Protein AF-Q8LK87-F1 (afdb_monomer_lite)

Sequence (96 aa):
PKVQIVDIDAADVNNELAVVEYVEDIYNFYKLAENESRIHDYMVSQPAIPARMRAILIDCLIEEPHRFELILEALYLPINIVLRYLAVTTTSRREL

Organism: Nicotiana tabacum (NCBI:txid4097)

pLDDT: mean 80.92, std 8.77, range [45.41, 91.75]

Radius of gyration: 19.22 Å; chains: 1; bounding box: 54×25×46 Å

Foldseek 3Di:
DPPDDDDPCVVCPVPPVVPVVCPVVVVVVCVVCVVVLDQDPQCVVAPQQHPVNLVVVLVVLVVVVVVVVDDPVVSVVVNSVVSVCSSVDHDHPVRD

Secondary structure (DSSP, 8-state):
-------SSGGGTT-TTT-GGGHHHHHHHHHHHTTTTPPP--STT-TTS-HHHHHHHHHHHHHHHHTTT--THHHHHHHHHHHHHHHH----GGG-

Structure (mmCIF, N/CA/C/O backbone):
data_AF-Q8LK87-F1
#
_entry.id   AF-Q8LK87-F1
#
loop_
_atom_site.group_PDB
_atom_site.id
_atom_site.type_symbol
_atom_site.label_atom_id
_atom_site.label_alt_id
_atom_site.label_comp_id
_atom_site.label_asym_id
_atom_site.label_entity_id
_atom_site.label_seq_id
_atom_site.pdbx_PDB_ins_code
_atom_site.Cartn_x
_atom_site.Cartn_y
_atom_site.Cartn_z
_atom_site.occupancy
_atom_site.B_iso_or_equiv
_atom_site.auth_seq_id
_atom_site.auth_comp_id
_atom_site.auth_asym_id
_atom_site.auth_atom_id
_atom_site.pdbx_PDB_model_num
ATOM 1 N N . PRO A 1 1 ? -31.216 -0.264 -3.496 1.00 45.41 1 PRO A N 1
ATOM 2 C CA . PRO A 1 1 ? -31.273 -0.772 -2.102 1.00 45.41 1 PRO A CA 1
ATOM 3 C C . PRO A 1 1 ? -30.082 -0.237 -1.293 1.00 45.41 1 PRO A C 1
ATOM 5 O O . PRO A 1 1 ? -28.943 -0.524 -1.646 1.00 45.41 1 PRO A O 1
ATOM 8 N N . LYS A 1 2 ? -30.324 0.599 -0.274 1.00 54.53 2 LYS A N 1
ATOM 9 C CA . LYS A 1 2 ? -29.259 1.015 0.650 1.00 54.53 2 LYS A CA 1
ATOM 10 C C . LYS A 1 2 ? -28.950 -0.181 1.546 1.00 54.53 2 LYS A C 1
ATOM 12 O O . LYS A 1 2 ? -29.843 -0.650 2.246 1.00 54.53 2 LYS A O 1
ATOM 17 N N . VAL A 1 3 ? -27.737 -0.712 1.446 1.00 67.19 3 VAL A N 1
ATOM 18 C CA . VAL A 1 3 ? -27.260 -1.774 2.335 1.00 67.19 3 VAL A CA 1
ATOM 19 C C . VAL A 1 3 ? -27.287 -1.204 3.751 1.00 67.19 3 VAL A C 1
ATOM 21 O O . VAL A 1 3 ? -26.734 -0.131 3.986 1.00 67.19 3 VAL A O 1
ATOM 24 N N . GLN A 1 4 ? -27.994 -1.865 4.666 1.00 72.19 4 GLN A N 1
ATOM 25 C CA . GLN A 1 4 ? -27.905 -1.543 6.086 1.00 72.19 4 GLN A CA 1
ATOM 26 C C . GLN A 1 4 ? -26.481 -1.881 6.525 1.00 72.19 4 GLN A C 1
ATOM 28 O O . GLN A 1 4 ? -26.079 -3.042 6.467 1.00 72.19 4 GLN A O 1
ATOM 33 N N . ILE A 1 5 ? -25.706 -0.860 6.877 1.00 75.69 5 ILE A N 1
ATOM 34 C CA . ILE A 1 5 ? -24.353 -1.037 7.397 1.00 75.69 5 ILE A CA 1
ATOM 35 C C . ILE A 1 5 ? -24.518 -1.344 8.883 1.00 75.69 5 ILE A C 1
ATOM 37 O O . ILE A 1 5 ? -25.076 -0.534 9.620 1.00 75.69 5 ILE A O 1
ATOM 41 N N . VAL A 1 6 ? -24.122 -2.549 9.285 1.00 83.81 6 VAL A N 1
ATOM 42 C CA . VAL A 1 6 ? -24.110 -2.962 10.690 1.00 83.81 6 VAL A CA 1
ATOM 43 C C . VAL A 1 6 ? -22.875 -2.348 11.334 1.00 83.81 6 VAL A C 1
ATOM 45 O O . VAL A 1 6 ? -21.771 -2.546 10.832 1.00 83.81 6 VAL A O 1
ATOM 48 N N . ASP A 1 7 ? -23.077 -1.603 12.416 1.00 83.44 7 ASP A N 1
ATOM 49 C CA . ASP A 1 7 ? -21.990 -1.112 13.258 1.00 83.44 7 ASP A CA 1
ATOM 50 C C . ASP A 1 7 ? -21.438 -2.282 14.083 1.00 83.44 7 ASP A C 1
ATOM 52 O O . ASP A 1 7 ? -22.129 -2.833 14.943 1.00 83.44 7 ASP A O 1
ATOM 56 N N . ILE A 1 8 ? -20.222 -2.707 13.744 1.00 86.12 8 ILE A N 1
ATOM 57 C CA . ILE A 1 8 ? -19.541 -3.840 14.376 1.00 86.12 8 ILE A CA 1
ATOM 58 C C . ILE A 1 8 ? -18.852 -3.446 15.687 1.00 86.12 8 ILE A C 1
ATOM 60 O O . ILE A 1 8 ? -18.611 -4.326 16.510 1.00 86.12 8 ILE A O 1
ATOM 64 N N . ASP A 1 9 ? -18.616 -2.149 15.902 1.00 86.06 9 ASP A N 1
ATOM 65 C CA . ASP A 1 9 ? -17.900 -1.605 17.061 1.00 86.06 9 ASP A CA 1
ATOM 66 C C . ASP A 1 9 ? -18.873 -1.150 18.169 1.00 86.06 9 ASP A C 1
ATOM 68 O O . 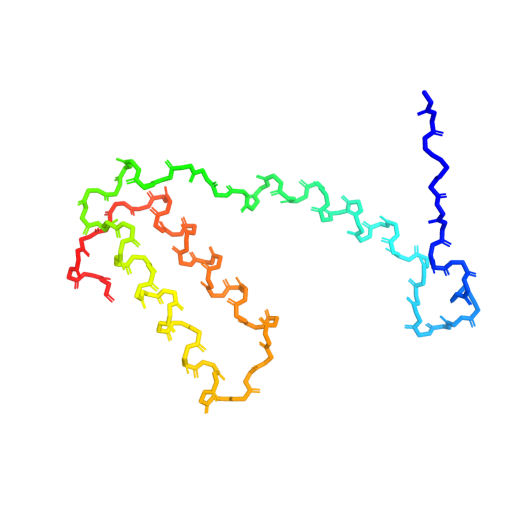ASP A 1 9 ? -18.470 -0.819 19.285 1.00 86.06 9 ASP A O 1
ATOM 72 N N . ALA A 1 10 ? -20.187 -1.199 17.905 1.00 85.81 10 ALA A N 1
ATOM 73 C CA . ALA A 1 10 ? -21.243 -0.824 18.849 1.00 85.81 10 ALA A CA 1
ATOM 74 C C . ALA A 1 10 ? -21.168 -1.566 20.200 1.00 85.81 10 ALA A C 1
ATOM 76 O O . ALA A 1 10 ? -21.613 -1.044 21.225 1.00 85.81 10 ALA A O 1
ATOM 77 N N . ALA A 1 11 ? -20.620 -2.785 20.218 1.00 86.88 11 ALA A N 1
ATOM 78 C CA . ALA A 1 11 ? -20.435 -3.569 21.439 1.00 86.88 11 ALA A CA 1
ATOM 79 C C . ALA A 1 11 ? -19.296 -3.039 22.333 1.00 86.88 11 ALA A C 1
ATOM 81 O O . ALA A 1 11 ? -19.322 -3.260 23.545 1.00 86.88 11 ALA A O 1
ATOM 82 N N . ASP A 1 12 ? -18.340 -2.307 21.756 1.00 88.31 12 ASP A N 1
ATOM 83 C CA . ASP A 1 12 ? -17.104 -1.865 22.404 1.00 88.31 12 ASP A CA 1
ATOM 84 C C . ASP A 1 12 ? -17.156 -0.409 22.892 1.00 88.31 12 ASP A C 1
ATOM 86 O O . ASP A 1 12 ? -16.188 0.093 23.456 1.00 88.31 12 ASP A O 1
ATOM 90 N N . VAL A 1 13 ? -18.304 0.268 22.765 1.00 85.56 13 VAL A N 1
ATOM 91 C CA . VAL A 1 13 ? -18.488 1.683 23.155 1.00 85.56 13 VAL A CA 1
ATOM 92 C C . VAL A 1 13 ? -18.118 1.960 24.620 1.00 85.56 13 VAL A C 1
ATOM 94 O O . VAL A 1 13 ? -17.662 3.051 24.946 1.00 85.56 13 VAL A O 1
ATOM 97 N N . ASN A 1 14 ? -18.284 0.979 25.513 1.00 85.81 14 ASN A N 1
ATOM 98 C CA . ASN A 1 14 ? -17.934 1.111 26.935 1.00 85.81 14 ASN A CA 1
ATOM 99 C C . ASN A 1 14 ? -16.522 0.594 27.272 1.00 85.81 14 ASN A C 1
ATOM 101 O O . ASN A 1 14 ? -16.157 0.530 28.446 1.00 85.81 14 ASN A O 1
ATOM 105 N N . ASN A 1 15 ? -15.744 0.170 26.276 1.00 86.56 15 ASN A N 1
ATOM 106 C CA . ASN A 1 15 ? -14.384 -0.310 26.456 1.00 86.56 15 ASN A CA 1
ATOM 107 C C . ASN A 1 15 ? -13.396 0.837 26.206 1.00 86.56 15 ASN A C 1
ATOM 109 O O . ASN A 1 15 ? -13.065 1.154 25.065 1.00 86.56 15 ASN A O 1
ATOM 113 N N . GLU A 1 16 ? -12.879 1.427 27.284 1.00 81.94 16 GLU A N 1
ATOM 114 C CA . GLU A 1 16 ? -11.897 2.521 27.220 1.00 81.94 16 GLU A CA 1
ATOM 115 C C . GLU A 1 16 ? -10.616 2.147 26.445 1.00 81.94 16 GLU A C 1
ATOM 117 O O . GLU A 1 16 ? -9.938 3.027 25.925 1.00 81.94 16 GLU A O 1
ATOM 122 N N . LEU A 1 17 ? -10.291 0.851 26.317 1.00 85.75 17 LEU A N 1
ATOM 123 C CA . LEU A 1 17 ? -9.140 0.371 25.542 1.00 85.75 17 LEU A CA 1
ATOM 124 C C . LEU A 1 17 ? -9.433 0.202 24.045 1.00 85.75 17 LEU A C 1
ATOM 126 O O . LEU A 1 17 ? -8.492 0.108 23.261 1.00 85.75 17 LEU A O 1
ATOM 130 N N . ALA A 1 18 ? -10.706 0.127 23.646 1.00 83.19 18 ALA A N 1
ATOM 131 C CA . ALA A 1 18 ? -11.096 0.002 22.241 1.00 83.19 18 ALA A CA 1
ATOM 132 C C . ALA A 1 18 ? -11.050 1.348 21.508 1.00 83.19 18 ALA A C 1
ATOM 134 O O . ALA A 1 18 ? -10.894 1.381 20.291 1.00 83.19 18 ALA A O 1
ATOM 135 N N . VAL A 1 19 ? -11.153 2.452 22.258 1.00 84.38 19 VAL A N 1
ATOM 136 C CA . VAL A 1 19 ? -11.018 3.828 21.760 1.00 84.38 19 VAL A CA 1
ATOM 137 C C . VAL A 1 19 ? -11.878 4.093 20.511 1.00 84.38 19 VAL A C 1
ATOM 139 O O . VAL A 1 19 ? -11.443 4.695 19.528 1.00 84.38 19 VAL A O 1
ATOM 142 N N . VAL A 1 20 ? -13.129 3.619 20.569 1.00 87.06 20 VAL A N 1
ATOM 143 C CA . VAL A 1 20 ? -14.091 3.600 19.451 1.00 87.06 20 VAL A CA 1
ATOM 144 C C . VAL A 1 20 ? -14.336 4.995 18.863 1.00 87.06 20 VAL A C 1
ATOM 146 O O . VAL A 1 20 ? -14.589 5.133 17.669 1.00 87.06 20 VAL A O 1
ATOM 149 N N . GLU A 1 21 ? -14.180 6.047 19.670 1.00 85.75 21 GLU A N 1
ATOM 150 C CA . GLU 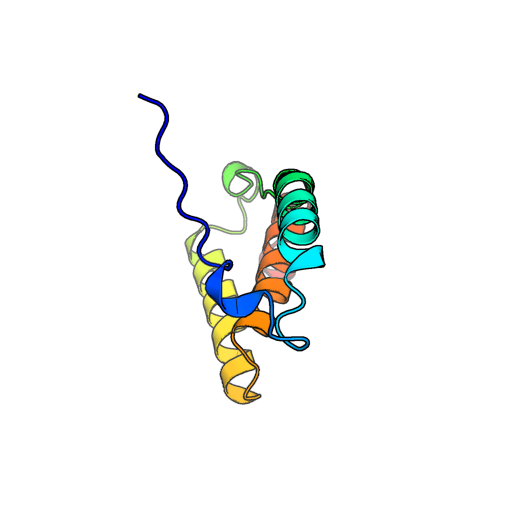A 1 21 ? -14.332 7.446 19.251 1.00 85.75 21 GLU A CA 1
ATOM 151 C C . GLU A 1 21 ? -13.392 7.879 18.113 1.00 85.75 21 GLU A C 1
ATOM 153 O O . GLU A 1 21 ? -13.752 8.771 17.351 1.00 85.75 21 GLU A O 1
ATOM 158 N N . TYR A 1 22 ? -12.228 7.237 17.946 1.00 88.31 22 TYR A N 1
ATOM 159 C CA . TYR A 1 22 ? -11.299 7.554 16.851 1.00 88.31 22 TYR A CA 1
ATOM 160 C C . TYR A 1 22 ? -11.428 6.625 15.649 1.00 88.31 22 TYR A C 1
ATOM 162 O O . TYR A 1 22 ? -10.802 6.879 14.622 1.00 88.31 22 TYR A O 1
ATOM 170 N N . VAL A 1 23 ? -12.199 5.541 15.748 1.00 88.38 23 VAL A N 1
ATOM 171 C CA . VAL A 1 23 ? -12.242 4.507 14.707 1.00 88.38 23 VAL A CA 1
ATOM 172 C C . VAL A 1 23 ? -12.702 5.099 13.374 1.00 88.38 23 VAL A C 1
ATOM 174 O O . VAL A 1 23 ? -12.055 4.885 12.348 1.00 88.38 23 VAL A O 1
ATOM 177 N N . GLU A 1 24 ? -13.758 5.915 13.387 1.00 88.44 24 GLU A N 1
ATOM 178 C CA . GLU A 1 24 ? -14.265 6.577 12.181 1.00 88.44 24 GLU A CA 1
ATOM 179 C C . GLU A 1 24 ? -13.222 7.523 11.560 1.00 88.44 24 GLU A C 1
ATOM 181 O O . GLU A 1 24 ? -12.973 7.464 10.352 1.00 88.44 24 GLU A O 1
ATOM 186 N N . ASP A 1 25 ? -12.551 8.337 12.377 1.00 91.38 25 ASP A N 1
ATOM 187 C CA . ASP A 1 25 ? -11.512 9.268 11.925 1.00 91.38 25 ASP A CA 1
ATOM 188 C C . ASP A 1 25 ? -10.287 8.543 11.353 1.00 91.38 25 ASP A C 1
ATOM 190 O O . ASP A 1 25 ? -9.765 8.932 10.305 1.00 91.38 25 ASP A O 1
ATOM 194 N N . ILE A 1 26 ? -9.859 7.450 11.991 1.00 91.06 26 ILE A N 1
ATOM 195 C CA . ILE A 1 26 ? -8.757 6.599 11.531 1.00 91.06 26 ILE A CA 1
ATOM 196 C C . ILE A 1 26 ? -9.097 5.993 10.164 1.00 91.06 26 ILE A C 1
ATOM 198 O O . ILE A 1 26 ? -8.291 6.069 9.232 1.00 91.06 26 ILE A O 1
ATOM 202 N N . TYR A 1 27 ? -10.301 5.434 10.001 1.00 89.56 27 TYR A N 1
ATOM 203 C CA . TYR A 1 27 ? -10.730 4.884 8.714 1.00 89.56 27 TYR A CA 1
ATOM 204 C C . TYR A 1 27 ? -10.860 5.959 7.635 1.00 89.56 27 TYR A C 1
ATOM 206 O O . TYR A 1 27 ? -10.466 5.724 6.490 1.00 89.56 27 TYR A O 1
ATOM 214 N N . ASN A 1 28 ? -11.384 7.135 7.977 1.00 91.25 28 ASN A N 1
ATOM 215 C CA . ASN A 1 28 ? -11.475 8.258 7.049 1.00 91.25 28 ASN A CA 1
ATOM 216 C C . ASN A 1 28 ? -10.085 8.714 6.596 1.00 91.25 28 ASN A C 1
ATOM 218 O O . ASN A 1 28 ? -9.863 8.888 5.397 1.00 91.25 28 ASN A O 1
ATOM 222 N N . PHE A 1 29 ? -9.130 8.828 7.522 1.00 91.75 29 PHE A N 1
ATOM 223 C CA . PHE A 1 29 ? -7.741 9.142 7.203 1.00 91.75 29 PHE A CA 1
ATOM 224 C C . PHE A 1 29 ? -7.128 8.102 6.257 1.00 91.75 29 PHE A C 1
ATOM 226 O O . PHE A 1 29 ? -6.605 8.468 5.203 1.00 91.75 29 PHE A O 1
ATOM 233 N N . TYR A 1 30 ? -7.243 6.807 6.575 1.00 89.38 30 TYR A N 1
ATOM 234 C CA . TYR A 1 30 ? -6.689 5.754 5.722 1.00 89.38 30 TYR A CA 1
ATOM 235 C C . TYR A 1 30 ? -7.346 5.701 4.341 1.00 89.38 30 TYR A C 1
ATOM 237 O O . TYR A 1 30 ? -6.638 5.518 3.354 1.00 89.38 30 TYR A O 1
ATOM 245 N N . LYS A 1 31 ? -8.662 5.930 4.233 1.00 89.25 31 LYS A N 1
ATOM 246 C CA . LYS A 1 31 ? -9.349 6.024 2.932 1.00 89.25 31 LYS A CA 1
ATOM 247 C C . LYS A 1 31 ? -8.852 7.191 2.084 1.00 89.25 31 LYS A C 1
ATOM 249 O O . LYS A 1 31 ? -8.750 7.059 0.867 1.00 89.25 31 LYS A O 1
ATOM 254 N N . LEU A 1 32 ? -8.554 8.333 2.702 1.00 89.94 32 LEU A N 1
ATOM 255 C CA . LEU A 1 32 ? -7.989 9.480 1.989 1.00 89.94 32 LEU A CA 1
ATOM 256 C C . LEU A 1 32 ? -6.549 9.193 1.535 1.00 89.94 32 LEU A C 1
ATOM 258 O O . LEU A 1 32 ? -6.206 9.460 0.384 1.00 89.94 32 LEU A O 1
ATOM 262 N N . ALA A 1 33 ? -5.740 8.588 2.409 1.00 87.12 33 ALA A N 1
ATOM 263 C CA . ALA A 1 33 ? -4.339 8.257 2.145 1.00 87.12 33 ALA A CA 1
ATOM 264 C C . ALA A 1 33 ? -4.142 7.056 1.195 1.00 87.12 33 ALA A C 1
ATOM 266 O O . ALA A 1 33 ? -3.062 6.893 0.620 1.00 87.12 33 ALA A O 1
ATOM 267 N N . GLU A 1 34 ? -5.165 6.218 0.993 1.00 85.56 34 GLU A N 1
ATOM 268 C CA . GLU A 1 34 ? -5.101 5.017 0.148 1.00 85.56 34 GLU A CA 1
ATOM 269 C C . GLU A 1 34 ? -4.636 5.346 -1.278 1.00 85.56 34 GLU A C 1
ATOM 271 O O . GLU A 1 34 ? -3.792 4.651 -1.850 1.00 85.56 34 GLU A O 1
ATOM 276 N N . ASN A 1 35 ? -5.123 6.459 -1.835 1.00 80.75 35 ASN A N 1
ATOM 277 C CA . ASN A 1 35 ? -4.749 6.890 -3.179 1.00 80.75 35 ASN A CA 1
ATOM 278 C C . ASN A 1 35 ? -3.291 7.359 -3.277 1.00 80.75 35 ASN A C 1
ATOM 280 O O . ASN A 1 35 ? -2.673 7.170 -4.322 1.00 80.75 35 ASN A O 1
ATOM 284 N N . GLU A 1 36 ? -2.723 7.930 -2.213 1.00 79.75 36 GLU A N 1
ATOM 285 C CA . GLU A 1 36 ? -1.328 8.399 -2.200 1.00 79.75 36 GLU A CA 1
ATOM 286 C C . GLU A 1 36 ? -0.328 7.238 -2.163 1.00 79.75 36 GLU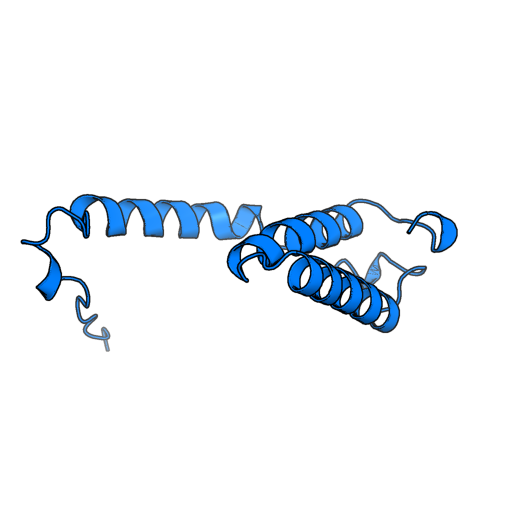 A C 1
ATOM 288 O O . GLU A 1 36 ? 0.791 7.339 -2.672 1.00 79.75 36 GLU A O 1
ATOM 293 N N . SER A 1 37 ? -0.740 6.114 -1.573 1.00 71.75 37 SER A N 1
ATOM 294 C CA 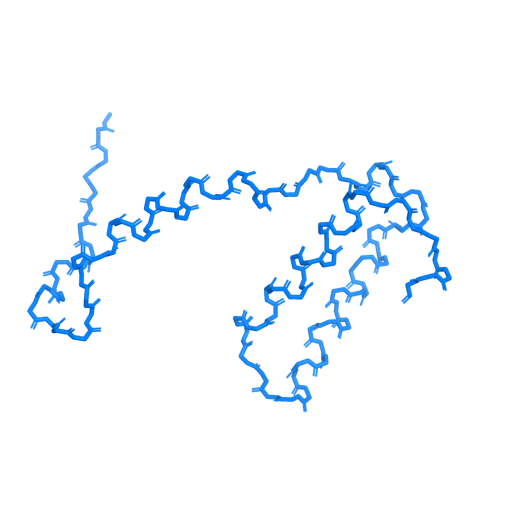. SER A 1 37 ? 0.072 4.899 -1.468 1.00 71.75 37 SER A CA 1
ATOM 295 C C . SER A 1 37 ? -0.149 3.923 -2.624 1.00 71.75 37 SER A C 1
ATOM 297 O O . SER A 1 37 ? 0.468 2.856 -2.658 1.00 71.75 37 SER A O 1
ATOM 299 N N . ARG A 1 38 ? -1.008 4.265 -3.592 1.00 80.25 38 ARG A N 1
ATOM 300 C CA . ARG A 1 38 ? -1.346 3.373 -4.696 1.00 80.25 38 ARG A CA 1
ATOM 301 C C . ARG A 1 38 ? -0.188 3.244 -5.678 1.00 80.25 38 ARG A C 1
ATOM 303 O O . ARG A 1 38 ? 0.273 4.208 -6.281 1.00 80.25 38 ARG A O 1
ATOM 310 N N . ILE A 1 39 ? 0.228 2.007 -5.899 1.00 81.38 39 ILE A N 1
ATOM 311 C CA . ILE A 1 39 ? 1.266 1.672 -6.867 1.00 81.38 39 ILE A CA 1
ATOM 312 C C . ILE A 1 39 ? 0.620 1.558 -8.255 1.00 81.38 39 ILE A C 1
ATOM 314 O O . ILE A 1 39 ? -0.343 0.811 -8.441 1.00 81.38 39 ILE A O 1
ATOM 318 N N . HIS A 1 40 ? 1.117 2.324 -9.227 1.00 80.25 40 HIS A N 1
ATOM 319 C CA . HIS A 1 40 ? 0.693 2.227 -10.630 1.00 80.25 40 HIS A CA 1
ATOM 320 C C . HIS A 1 40 ? 1.286 0.982 -11.304 1.00 80.25 40 HIS A C 1
ATOM 322 O O . HIS A 1 40 ? 2.206 0.372 -10.768 1.00 80.25 40 HIS A O 1
ATOM 328 N N . ASP A 1 41 ? 0.786 0.591 -12.479 1.00 82.81 41 ASP A N 1
ATOM 329 C CA . ASP A 1 41 ? 1.348 -0.543 -13.225 1.00 82.81 41 ASP A CA 1
ATOM 330 C C . ASP A 1 41 ? 2.731 -0.195 -13.808 1.00 82.81 41 ASP A C 1
ATOM 332 O O . ASP A 1 41 ? 2.877 0.232 -14.952 1.00 82.81 41 ASP A O 1
ATOM 336 N N . TYR A 1 42 ? 3.754 -0.328 -12.966 1.00 85.00 42 TYR A N 1
ATOM 337 C CA . TYR A 1 42 ? 5.141 0.018 -13.264 1.00 85.00 42 TYR A CA 1
ATOM 338 C C . TYR A 1 42 ? 5.937 -1.140 -13.879 1.00 85.00 42 TYR A C 1
ATOM 340 O O . TYR A 1 42 ? 7.091 -0.979 -14.267 1.00 85.00 42 TYR A O 1
ATOM 348 N N . MET A 1 43 ? 5.344 -2.333 -13.981 1.00 83.94 43 MET A N 1
ATOM 349 C CA . MET A 1 43 ? 6.021 -3.483 -14.588 1.00 83.94 43 MET A CA 1
ATOM 350 C C . MET A 1 43 ? 6.303 -3.241 -16.074 1.00 83.94 43 MET A C 1
ATOM 352 O O . MET A 1 43 ? 7.321 -3.695 -16.590 1.00 83.94 43 MET A O 1
ATOM 356 N N . VAL A 1 44 ? 5.445 -2.470 -16.749 1.00 84.12 44 VAL A N 1
ATOM 357 C CA . VAL A 1 44 ? 5.624 -2.097 -18.160 1.00 84.12 44 VAL A CA 1
ATOM 358 C C . VAL A 1 44 ? 6.851 -1.196 -18.359 1.00 84.12 44 VAL A C 1
ATOM 360 O O . VAL A 1 44 ? 7.507 -1.274 -19.396 1.00 84.12 44 VAL A O 1
ATOM 363 N N . SER A 1 45 ? 7.204 -0.375 -17.364 1.00 82.31 45 SER A N 1
ATOM 364 C CA . SER A 1 45 ? 8.375 0.511 -17.398 1.00 82.31 45 SER A CA 1
ATOM 365 C C . SER A 1 45 ? 9.659 -0.131 -16.849 1.00 82.31 45 SER A C 1
ATOM 367 O O . SER A 1 45 ? 10.710 0.506 -16.885 1.00 82.31 45 SER A O 1
ATOM 369 N N . GLN A 1 46 ? 9.611 -1.390 -16.395 1.00 82.19 46 GLN A N 1
ATOM 370 C CA . GLN A 1 46 ? 10.732 -2.133 -15.798 1.00 82.19 46 GLN A CA 1
ATOM 371 C C . GLN A 1 46 ? 11.220 -3.291 -16.697 1.00 82.19 46 GLN A C 1
ATOM 373 O O . GLN A 1 46 ? 11.034 -4.465 -16.370 1.00 82.19 46 GLN A O 1
ATOM 378 N N . PRO A 1 47 ? 11.910 -3.021 -17.822 1.00 79.62 47 PRO A N 1
ATOM 379 C CA . PRO A 1 47 ? 12.368 -4.079 -18.729 1.00 79.62 47 PRO A CA 1
ATOM 380 C C . PRO A 1 47 ? 13.442 -4.994 -18.112 1.00 79.62 47 PRO A C 1
ATOM 382 O O . PRO A 1 47 ? 13.607 -6.134 -18.543 1.00 79.62 47 PRO A O 1
ATOM 385 N N . ALA A 1 48 ? 14.179 -4.515 -17.105 1.00 80.69 48 ALA A N 1
ATOM 386 C CA . ALA A 1 48 ? 15.247 -5.266 -16.443 1.00 80.69 48 ALA A CA 1
ATOM 387 C C . ALA A 1 48 ? 14.753 -6.167 -15.294 1.00 80.69 48 ALA A C 1
ATOM 389 O O . ALA A 1 48 ? 15.475 -7.080 -14.882 1.00 80.69 48 ALA A O 1
ATOM 390 N N . ILE A 1 49 ? 13.538 -5.930 -14.787 1.00 83.88 49 ILE A N 1
ATOM 391 C CA . ILE A 1 49 ? 12.961 -6.628 -13.634 1.00 83.88 49 ILE A CA 1
ATOM 392 C C . ILE A 1 49 ? 11.633 -7.263 -14.065 1.00 83.88 49 ILE A C 1
ATOM 394 O O . ILE A 1 49 ? 10.568 -6.676 -13.883 1.00 83.88 49 ILE A O 1
ATOM 398 N N . PRO A 1 50 ? 11.661 -8.478 -14.639 1.00 84.38 50 PRO A N 1
ATOM 399 C CA . PRO A 1 50 ? 10.436 -9.191 -14.964 1.00 84.38 50 PRO A CA 1
ATOM 400 C C . PRO A 1 50 ? 9.682 -9.584 -13.687 1.00 84.38 50 PRO A C 1
ATOM 402 O O . PRO A 1 50 ? 10.280 -9.759 -12.622 1.00 84.38 50 PRO A O 1
ATOM 405 N N . ALA A 1 51 ? 8.377 -9.841 -13.815 1.00 86.00 51 ALA A N 1
ATOM 406 C CA . ALA A 1 51 ? 7.502 -10.219 -12.699 1.00 86.00 51 ALA A CA 1
ATOM 407 C C . ALA A 1 51 ? 8.045 -11.389 -11.852 1.00 86.00 51 ALA A C 1
ATOM 409 O O . ALA A 1 51 ? 7.899 -11.392 -10.632 1.00 86.00 51 ALA A O 1
ATOM 410 N N . ARG A 1 52 ? 8.746 -12.348 -12.477 1.00 87.19 52 ARG A N 1
ATOM 411 C CA . ARG A 1 52 ? 9.414 -13.454 -11.772 1.00 87.19 52 ARG A CA 1
ATOM 412 C C . ARG A 1 52 ? 10.477 -12.973 -10.777 1.00 87.19 52 ARG A C 1
ATOM 414 O O . ARG A 1 52 ? 10.607 -13.556 -9.712 1.00 87.19 52 ARG A O 1
ATOM 421 N N . MET A 1 53 ? 11.242 -11.937 -11.114 1.00 85.00 53 MET A N 1
ATOM 422 C CA . MET A 1 53 ? 12.284 -11.410 -10.228 1.00 85.00 53 MET A CA 1
ATOM 423 C C . MET A 1 53 ? 11.682 -10.611 -9.074 1.00 85.00 53 MET A C 1
ATOM 425 O O . MET A 1 53 ? 12.157 -10.721 -7.952 1.00 85.00 53 MET A O 1
ATOM 429 N N . ARG A 1 54 ? 10.586 -9.881 -9.329 1.00 87.44 54 ARG A N 1
ATOM 430 C CA . ARG A 1 54 ? 9.786 -9.253 -8.270 1.00 87.44 54 ARG A CA 1
ATOM 431 C C . ARG A 1 54 ? 9.273 -10.293 -7.271 1.00 87.44 54 ARG A C 1
ATOM 433 O O . ARG A 1 54 ? 9.350 -10.037 -6.080 1.00 87.44 54 ARG A O 1
ATOM 440 N N . ALA A 1 55 ? 8.770 -11.436 -7.744 1.00 88.50 55 ALA A N 1
ATOM 441 C CA . ALA A 1 55 ? 8.324 -12.515 -6.863 1.00 88.50 55 ALA A CA 1
ATOM 442 C C . ALA A 1 55 ? 9.467 -13.001 -5.961 1.00 88.50 55 ALA A C 1
ATOM 444 O O . ALA A 1 55 ? 9.320 -12.969 -4.751 1.00 88.50 55 ALA A O 1
ATOM 445 N N . ILE A 1 56 ? 10.640 -13.292 -6.536 1.00 88.25 56 ILE A N 1
ATOM 446 C CA . ILE A 1 56 ? 11.826 -13.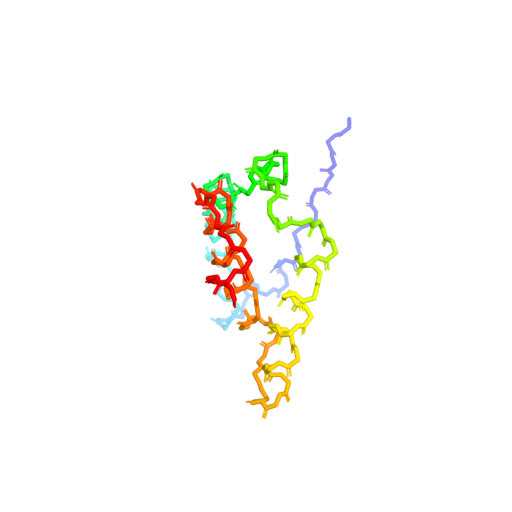709 -5.767 1.00 88.25 56 ILE A CA 1
ATOM 447 C C . ILE A 1 56 ? 12.240 -12.644 -4.738 1.00 88.25 56 ILE A C 1
ATOM 449 O O . ILE A 1 56 ? 12.539 -12.983 -3.602 1.00 88.25 56 ILE A O 1
ATOM 453 N N . LEU A 1 57 ? 12.236 -11.357 -5.107 1.00 85.44 57 LEU A N 1
ATOM 454 C CA . LEU A 1 57 ? 12.556 -10.265 -4.179 1.00 85.44 57 LEU A CA 1
ATOM 455 C C . LEU A 1 57 ? 11.560 -10.188 -3.014 1.00 85.44 57 LEU A C 1
ATOM 457 O O . LEU A 1 57 ? 11.975 -10.010 -1.874 1.00 85.44 57 LEU A O 1
ATOM 461 N N . ILE A 1 58 ? 10.261 -10.325 -3.291 1.00 85.56 58 ILE A N 1
ATOM 462 C CA . ILE A 1 58 ? 9.222 -10.341 -2.253 1.00 85.56 58 ILE A CA 1
ATOM 463 C C . ILE A 1 58 ? 9.379 -11.579 -1.365 1.00 85.56 58 ILE A C 1
ATOM 465 O O . ILE A 1 58 ? 9.325 -11.442 -0.149 1.00 85.56 58 ILE A O 1
ATOM 469 N N . ASP A 1 59 ? 9.625 -12.751 -1.948 1.00 86.00 59 ASP A N 1
ATOM 470 C CA . ASP A 1 59 ? 9.837 -13.993 -1.201 1.00 86.00 59 ASP A CA 1
ATOM 471 C C . ASP A 1 59 ? 11.044 -13.853 -0.260 1.00 86.00 59 ASP A C 1
ATOM 473 O O . ASP A 1 59 ? 10.931 -14.140 0.929 1.00 86.00 59 ASP A O 1
ATOM 477 N N . CYS A 1 60 ? 12.164 -13.289 -0.731 1.00 83.62 60 CYS A N 1
ATOM 478 C CA . CYS A 1 60 ? 13.323 -13.004 0.121 1.00 83.62 60 CYS A CA 1
ATOM 479 C C . CYS A 1 60 ? 13.006 -12.000 1.247 1.00 83.62 60 CYS A C 1
ATOM 481 O O . CYS A 1 60 ? 13.460 -12.189 2.375 1.00 83.62 60 CYS A O 1
ATOM 483 N N . LEU A 1 61 ? 12.221 -10.953 0.961 1.00 80.75 61 LEU A N 1
ATOM 484 C CA . LEU A 1 61 ? 11.778 -9.976 1.965 1.00 80.75 61 LEU A CA 1
ATOM 485 C C . LEU A 1 61 ? 10.815 -10.571 2.995 1.00 80.75 61 LEU A C 1
ATOM 487 O O . LEU A 1 61 ? 10.710 -10.022 4.083 1.00 80.75 61 LEU A O 1
ATOM 491 N N . ILE A 1 62 ? 10.109 -11.654 2.666 1.00 79.69 62 ILE A N 1
ATOM 492 C CA . ILE A 1 62 ? 9.226 -12.376 3.591 1.00 79.69 62 ILE A CA 1
ATOM 493 C C . ILE A 1 62 ? 10.021 -13.388 4.419 1.00 79.69 62 ILE A C 1
ATOM 495 O O . ILE A 1 62 ? 9.792 -13.528 5.619 1.00 79.69 62 ILE A O 1
ATOM 499 N N . GLU A 1 63 ? 10.991 -14.065 3.808 1.00 76.69 63 GLU A N 1
ATOM 500 C CA . GLU A 1 63 ? 11.836 -15.050 4.483 1.00 76.69 63 GLU A CA 1
ATOM 501 C C . GLU A 1 63 ? 12.761 -14.429 5.537 1.00 76.69 63 GLU A C 1
ATOM 503 O O . GLU A 1 63 ? 13.027 -15.060 6.561 1.00 76.69 63 GLU A O 1
ATOM 508 N N . GLU A 1 64 ? 13.253 -13.204 5.330 1.00 71.50 64 GLU A N 1
ATOM 509 C CA . GLU A 1 64 ? 14.174 -12.569 6.277 1.00 71.50 64 GLU A CA 1
ATOM 510 C C . GLU A 1 64 ? 13.509 -12.247 7.637 1.00 71.50 64 GLU A C 1
ATOM 512 O O . GLU A 1 64 ? 14.069 -12.629 8.667 1.00 71.50 64 GLU A O 1
ATOM 517 N N . PRO A 1 65 ? 12.296 -11.667 7.710 1.00 65.31 65 PRO A N 1
ATOM 518 C CA . PRO A 1 65 ? 11.639 -11.336 8.979 1.00 65.31 65 PRO A CA 1
ATOM 519 C C . PRO A 1 65 ? 11.161 -12.558 9.769 1.00 65.31 65 PRO A C 1
ATOM 521 O O . PRO A 1 65 ? 11.128 -12.504 10.999 1.00 65.31 65 PRO A O 1
ATOM 524 N N . HIS A 1 66 ? 10.916 -13.697 9.106 1.00 63.03 66 HIS A N 1
ATOM 525 C CA . HIS A 1 66 ? 10.728 -14.986 9.784 1.00 63.03 66 HIS A CA 1
ATOM 526 C C . HIS A 1 66 ? 11.970 -15.433 10.568 1.00 63.03 66 HIS A C 1
ATOM 528 O O . HIS A 1 66 ? 11.844 -16.156 11.553 1.00 63.03 66 HIS A O 1
ATOM 534 N N . ARG A 1 67 ? 13.168 -14.981 10.175 1.00 64.25 67 ARG A N 1
ATOM 535 C CA . ARG A 1 67 ? 14.412 -15.249 10.915 1.00 64.25 67 ARG A CA 1
ATOM 536 C C . ARG A 1 67 ? 14.588 -14.337 12.131 1.00 64.25 67 ARG A C 1
ATOM 538 O O . ARG A 1 67 ? 15.394 -14.665 12.996 1.00 64.25 67 ARG A O 1
ATOM 545 N N . PHE A 1 68 ? 13.855 -13.225 12.190 1.00 67.12 68 PHE A N 1
ATOM 546 C CA . PHE A 1 68 ? 13.909 -12.226 13.263 1.00 67.12 68 PHE A CA 1
ATOM 547 C C . PHE A 1 68 ? 12.638 -12.185 14.129 1.00 67.12 68 PHE A C 1
ATOM 549 O O . PHE A 1 68 ? 12.512 -11.288 14.957 1.00 67.12 68 PHE A O 1
ATOM 556 N N . GLU A 1 69 ? 11.708 -13.133 13.946 1.00 70.19 69 GLU A N 1
ATOM 557 C CA . GLU A 1 69 ? 10.421 -13.206 14.667 1.00 70.19 69 GLU A CA 1
ATOM 558 C C . GLU A 1 69 ? 9.586 -11.910 14.582 1.00 70.19 69 GLU A C 1
ATOM 560 O O . GLU A 1 69 ? 8.824 -11.565 15.484 1.00 70.19 69 GLU A O 1
ATOM 565 N N . LEU A 1 70 ? 9.721 -11.173 13.478 1.00 71.25 70 LEU A N 1
ATOM 566 C CA . LEU A 1 70 ? 8.958 -9.952 13.235 1.00 71.25 70 LEU A CA 1
ATOM 567 C C . LEU A 1 70 ? 7.499 -10.283 12.879 1.00 71.25 70 LEU A C 1
ATOM 569 O O . LEU A 1 70 ? 7.213 -11.270 12.199 1.00 71.25 70 LEU A O 1
ATOM 573 N N . ILE A 1 71 ? 6.571 -9.428 13.314 1.00 73.19 71 ILE A N 1
ATOM 574 C CA . ILE A 1 71 ? 5.141 -9.562 13.006 1.00 73.19 71 ILE A CA 1
ATOM 575 C C . ILE A 1 71 ? 4.860 -9.302 11.517 1.00 73.19 71 ILE A C 1
ATOM 577 O O . ILE A 1 71 ? 5.582 -8.549 10.862 1.00 73.19 71 ILE A O 1
ATOM 581 N N . LEU A 1 72 ? 3.791 -9.894 10.974 1.00 68.31 72 LEU A N 1
ATOM 582 C CA . LEU A 1 72 ? 3.393 -9.737 9.565 1.00 68.31 72 LEU A CA 1
ATOM 583 C C . LEU A 1 72 ? 3.150 -8.267 9.192 1.00 68.31 72 LEU A C 1
ATOM 585 O O . LEU A 1 72 ? 3.437 -7.847 8.075 1.00 68.31 72 LEU A O 1
ATOM 589 N N . GLU A 1 73 ? 2.691 -7.456 10.139 1.00 70.75 73 GLU A N 1
ATOM 590 C CA . GLU A 1 73 ? 2.516 -6.012 9.998 1.00 70.75 73 GLU A CA 1
ATOM 591 C C . GLU A 1 73 ? 3.842 -5.306 9.658 1.00 70.75 73 GLU A C 1
ATOM 593 O O . GLU A 1 73 ? 3.853 -4.341 8.891 1.00 70.75 73 GLU A O 1
ATOM 598 N N . ALA A 1 74 ? 4.976 -5.831 10.138 1.00 73.88 74 ALA A N 1
ATOM 599 C CA . ALA A 1 74 ? 6.307 -5.313 9.833 1.00 73.88 74 ALA A CA 1
ATOM 600 C C . ALA A 1 74 ? 6.780 -5.651 8.407 1.00 73.88 74 ALA A C 1
ATOM 602 O O . ALA A 1 74 ? 7.723 -5.023 7.934 1.00 73.88 74 ALA A O 1
ATOM 603 N N . LEU A 1 75 ? 6.131 -6.588 7.702 1.00 77.44 75 LEU A N 1
ATOM 604 C CA . LEU A 1 75 ? 6.458 -6.956 6.317 1.00 77.44 75 LEU A CA 1
ATOM 605 C C . LEU A 1 75 ? 5.830 -6.022 5.279 1.00 77.44 75 LEU A C 1
ATOM 607 O O . LEU A 1 75 ? 6.406 -5.799 4.211 1.00 77.44 75 LEU A O 1
ATOM 611 N N . TYR A 1 76 ? 4.671 -5.435 5.588 1.00 81.00 76 TYR A N 1
ATOM 612 C CA . TYR A 1 76 ? 3.964 -4.568 4.643 1.00 81.00 76 TYR A CA 1
ATOM 613 C C . TYR A 1 76 ? 4.763 -3.314 4.300 1.00 81.00 76 TYR A C 1
ATOM 615 O O . TYR A 1 76 ? 4.786 -2.896 3.142 1.00 81.00 76 TYR A O 1
ATOM 623 N N . LEU A 1 77 ? 5.442 -2.722 5.284 1.00 82.75 77 LEU A N 1
ATOM 624 C CA . LEU A 1 77 ? 6.175 -1.478 5.084 1.00 82.75 77 LEU A CA 1
ATOM 625 C C . LEU A 1 77 ? 7.410 -1.658 4.171 1.00 82.75 77 LEU A C 1
ATOM 627 O O . LEU A 1 77 ? 7.493 -0.928 3.180 1.00 82.75 77 LEU A O 1
ATOM 631 N N . PRO A 1 78 ? 8.318 -2.631 4.397 1.00 85.50 78 PRO A N 1
ATOM 632 C CA . PRO A 1 78 ? 9.427 -2.924 3.486 1.00 85.50 78 PRO A CA 1
ATOM 633 C C . PRO A 1 78 ? 8.971 -3.257 2.064 1.00 85.50 78 PRO A C 1
ATOM 635 O O . PRO A 1 78 ? 9.501 -2.696 1.104 1.00 85.50 78 PRO A O 1
ATOM 638 N N . ILE A 1 79 ? 7.949 -4.111 1.916 1.00 86.75 79 ILE A N 1
ATOM 639 C CA . ILE A 1 79 ? 7.408 -4.474 0.600 1.00 86.75 79 ILE A CA 1
ATOM 640 C C . ILE A 1 79 ? 6.869 -3.223 -0.105 1.00 86.75 79 ILE A C 1
ATOM 642 O O . ILE A 1 79 ? 7.210 -2.973 -1.261 1.00 86.75 79 ILE A O 1
ATOM 646 N N . ASN A 1 80 ? 6.080 -2.394 0.586 1.00 86.50 80 ASN A N 1
ATOM 647 C CA . ASN A 1 80 ? 5.537 -1.162 0.014 1.00 86.50 80 ASN A CA 1
ATOM 648 C C . ASN A 1 80 ? 6.645 -0.181 -0.409 1.00 86.50 80 ASN A C 1
ATOM 650 O O . ASN A 1 80 ? 6.566 0.407 -1.487 1.00 86.50 80 ASN A O 1
ATOM 654 N N . ILE A 1 81 ? 7.705 -0.033 0.395 1.00 87.56 81 ILE A N 1
ATOM 655 C CA . ILE A 1 81 ? 8.857 0.821 0.066 1.00 87.56 81 ILE A CA 1
ATOM 656 C C . ILE A 1 81 ? 9.548 0.332 -1.212 1.00 87.56 81 ILE A C 1
ATOM 658 O O . ILE A 1 81 ? 9.755 1.126 -2.131 1.00 87.56 81 ILE A O 1
ATOM 662 N N . VAL A 1 82 ? 9.859 -0.964 -1.306 1.00 87.81 82 VAL A N 1
ATOM 663 C CA . VAL A 1 82 ? 10.547 -1.538 -2.474 1.00 87.81 82 VAL A CA 1
ATOM 664 C C . VAL A 1 82 ? 9.691 -1.420 -3.732 1.00 87.81 82 VAL A C 1
ATOM 666 O O . VAL A 1 82 ? 10.183 -0.983 -4.772 1.00 87.81 82 VAL A O 1
ATOM 669 N N . LEU A 1 83 ? 8.400 -1.753 -3.657 1.00 86.69 83 LEU A N 1
ATOM 670 C CA . LEU A 1 83 ? 7.514 -1.666 -4.819 1.00 86.69 83 LEU A CA 1
ATOM 671 C C . LEU A 1 83 ? 7.334 -0.215 -5.298 1.00 86.69 83 LEU A C 1
ATOM 673 O O . LEU A 1 83 ? 7.331 0.023 -6.504 1.00 86.69 83 LEU A O 1
ATOM 677 N N . ARG A 1 84 ? 7.245 0.764 -4.386 1.00 87.81 84 ARG A N 1
ATOM 678 C CA . ARG A 1 84 ? 7.178 2.195 -4.741 1.00 87.81 84 ARG A CA 1
ATOM 679 C C . ARG A 1 84 ? 8.487 2.714 -5.323 1.00 87.81 84 ARG A C 1
ATOM 681 O O . ARG A 1 84 ? 8.449 3.488 -6.274 1.00 87.81 84 ARG A O 1
ATOM 688 N N . TYR A 1 85 ? 9.627 2.276 -4.792 1.00 87.31 85 TYR A N 1
ATOM 689 C CA . TYR A 1 85 ? 10.932 2.606 -5.357 1.00 87.31 85 TYR A CA 1
ATOM 690 C C . TYR A 1 85 ? 11.018 2.131 -6.811 1.00 87.31 85 TYR A C 1
ATOM 692 O O . TYR A 1 85 ? 11.211 2.940 -7.717 1.00 87.31 85 TYR A O 1
ATOM 700 N N . LEU A 1 86 ? 10.718 0.851 -7.055 1.00 86.56 86 LEU A N 1
ATOM 701 C CA . LEU A 1 86 ? 10.692 0.290 -8.404 1.00 86.56 86 LEU A CA 1
ATOM 702 C C . LEU A 1 86 ? 9.641 0.948 -9.315 1.00 86.56 86 LEU A C 1
ATOM 704 O O . LEU A 1 86 ? 9.800 0.933 -10.534 1.00 86.56 86 LEU A O 1
ATOM 708 N N . ALA A 1 87 ? 8.583 1.539 -8.760 1.00 85.69 87 ALA A N 1
ATOM 709 C CA . ALA A 1 87 ? 7.597 2.259 -9.556 1.00 85.69 87 ALA A CA 1
ATOM 710 C C . ALA A 1 87 ? 8.111 3.588 -10.128 1.00 85.69 87 ALA A C 1
ATOM 712 O O . ALA A 1 87 ? 7.615 4.038 -11.161 1.00 85.69 87 ALA A O 1
ATOM 713 N N . VAL A 1 88 ? 9.102 4.205 -9.480 1.00 84.81 88 VAL A N 1
ATOM 714 C CA . VAL A 1 88 ? 9.633 5.525 -9.855 1.00 84.81 88 VAL A CA 1
ATOM 715 C C . VAL A 1 88 ? 11.011 5.421 -10.513 1.00 84.81 88 VAL A C 1
ATOM 717 O O . VAL A 1 88 ? 11.341 6.241 -11.369 1.00 84.81 88 VAL A O 1
ATOM 720 N N . THR A 1 89 ? 11.817 4.417 -10.159 1.00 81.81 89 THR A N 1
ATOM 721 C CA . THR A 1 89 ? 13.191 4.273 -10.656 1.00 81.81 89 THR A CA 1
ATOM 722 C C . THR A 1 89 ? 13.348 3.050 -11.548 1.00 81.81 89 THR A C 1
ATOM 724 O O . THR A 1 89 ? 13.147 1.920 -11.108 1.00 81.81 89 THR A O 1
ATOM 727 N N . THR A 1 90 ? 13.783 3.250 -12.793 1.00 79.62 90 THR A N 1
ATOM 728 C CA . THR A 1 90 ? 14.236 2.145 -13.646 1.00 79.62 90 THR A CA 1
ATOM 729 C C . THR A 1 90 ? 15.596 1.659 -13.156 1.00 79.62 90 THR A C 1
ATOM 731 O O . THR A 1 90 ? 16.592 2.367 -13.307 1.00 79.62 90 THR A O 1
ATOM 734 N N . THR A 1 91 ? 15.639 0.467 -12.569 1.00 76.44 91 THR A N 1
ATOM 735 C CA . THR A 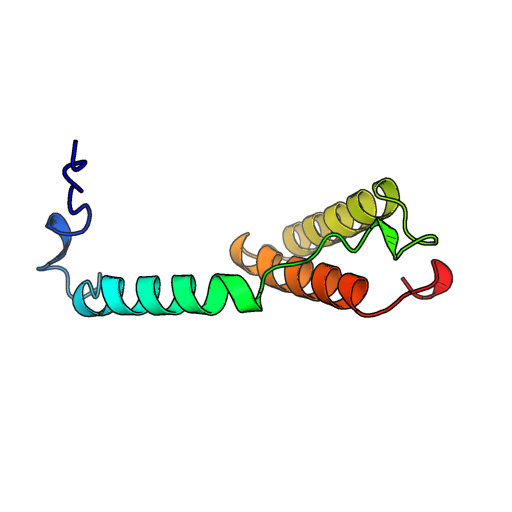1 91 ? 16.835 -0.066 -11.901 1.00 76.44 91 THR A CA 1
ATOM 736 C C . THR A 1 91 ? 17.384 -1.248 -12.688 1.00 76.44 91 THR A C 1
ATOM 738 O O . THR A 1 91 ? 16.629 -2.045 -13.253 1.00 76.44 91 THR A O 1
ATOM 741 N N . SER A 1 92 ? 18.709 -1.375 -12.760 1.00 75.25 92 SER A N 1
ATOM 742 C CA . SER A 1 92 ? 19.330 -2.529 -13.403 1.00 75.25 92 SER A CA 1
ATOM 743 C C . SER A 1 92 ? 19.392 -3.726 -12.449 1.00 75.25 92 SER A C 1
ATOM 745 O O . SER A 1 92 ? 19.484 -3.576 -11.235 1.00 75.25 92 SER A O 1
ATOM 747 N N . ARG A 1 93 ? 19.424 -4.951 -12.988 1.00 67.31 93 ARG A N 1
ATOM 748 C CA . ARG A 1 93 ? 19.517 -6.182 -12.176 1.00 67.31 93 ARG A CA 1
ATOM 749 C C . ARG A 1 93 ? 20.733 -6.219 -11.235 1.00 67.31 93 ARG A C 1
ATOM 751 O O . ARG A 1 93 ? 20.722 -6.979 -10.285 1.00 67.31 93 ARG A O 1
ATOM 758 N N . ARG A 1 94 ? 21.811 -5.490 -11.539 1.00 67.56 94 ARG A N 1
ATOM 759 C CA . ARG A 1 94 ? 23.041 -5.496 -10.724 1.00 67.56 94 ARG A CA 1
ATOM 760 C C . ARG A 1 94 ? 22.954 -4.604 -9.485 1.00 67.56 94 ARG A C 1
ATOM 762 O O . ARG A 1 94 ? 23.840 -4.683 -8.647 1.00 67.56 94 ARG A O 1
ATOM 769 N N . GLU A 1 95 ? 21.945 -3.745 -9.425 1.00 61.38 95 GLU A N 1
ATOM 770 C CA . GLU A 1 95 ? 21.745 -2.755 -8.363 1.00 61.38 95 GLU A CA 1
ATOM 771 C C . GLU A 1 95 ? 20.633 -3.175 -7.385 1.00 61.38 95 GLU A C 1
ATOM 773 O O . GLU A 1 95 ? 20.285 -2.406 -6.492 1.00 61.38 95 GLU A O 1
ATOM 778 N N . LEU A 1 96 ? 20.094 -4.388 -7.567 1.00 59.81 96 LEU A N 1
ATOM 779 C CA . LEU A 1 96 ? 19.185 -5.109 -6.672 1.00 59.81 96 LEU A CA 1
ATOM 780 C C . LEU A 1 96 ? 19.939 -6.253 -5.998 1.00 59.81 96 LEU A C 1
ATOM 782 O O . LEU A 1 96 ? 19.672 -6.485 -4.803 1.00 59.81 96 LEU A O 1
#

InterPro domains:
  IPR006671 Cyclin, N-terminal [PF00134] (25-95)
  IPR036915 Cyclin-like superfamily [SSF47954] (14-95)
  IPR039361 Cyclin [PTHR10177] (19-94)